Protein AF-A0A177EDH1-F1 (afdb_monomer_lite)

Structure (mmCIF, N/CA/C/O backbone):
data_AF-A0A177EDH1-F1
#
_entry.id   AF-A0A177EDH1-F1
#
loop_
_atom_site.group_PDB
_atom_site.id
_atom_site.type_symbol
_atom_site.label_atom_id
_atom_site.label_alt_id
_atom_site.label_comp_id
_atom_site.label_asym_id
_atom_site.label_entity_id
_atom_site.label_seq_id
_atom_site.pdbx_PDB_ins_code
_atom_site.Cartn_x
_atom_site.Cartn_y
_atom_site.Cartn_z
_atom_site.occupancy
_atom_site.B_iso_or_equiv
_atom_site.auth_seq_id
_atom_site.auth_comp_id
_atom_site.auth_asym_id
_atom_site.auth_atom_id
_atom_site.pdbx_PDB_model_num
ATOM 1 N N . MET A 1 1 ? -20.875 10.863 1.144 1.00 45.34 1 MET A N 1
ATOM 2 C CA . MET A 1 1 ? -19.641 10.258 1.683 1.00 45.34 1 MET A CA 1
ATOM 3 C C . MET A 1 1 ? -20.018 9.407 2.875 1.00 45.34 1 MET A C 1
ATOM 5 O O . MET A 1 1 ? -20.739 9.903 3.734 1.00 45.34 1 MET A O 1
ATOM 9 N N . LEU A 1 2 ? -19.609 8.138 2.891 1.00 52.56 2 LEU A N 1
ATOM 10 C CA . LEU A 1 2 ? -19.737 7.317 4.093 1.00 52.56 2 LEU A CA 1
ATOM 11 C C . LEU A 1 2 ? -18.769 7.862 5.156 1.00 52.56 2 LEU A C 1
ATOM 13 O O . LEU A 1 2 ? -17.670 8.289 4.793 1.00 52.56 2 LEU A O 1
ATOM 17 N N . PRO A 1 3 ? -19.175 7.921 6.433 1.00 64.88 3 PRO A N 1
ATOM 18 C CA . PRO A 1 3 ? -18.292 8.369 7.501 1.00 64.88 3 PRO A CA 1
ATOM 19 C C . PRO A 1 3 ? -17.094 7.423 7.615 1.00 64.88 3 PRO A C 1
ATOM 21 O O . PRO A 1 3 ? -17.248 6.209 7.485 1.00 64.88 3 PRO A O 1
ATOM 24 N N . ALA A 1 4 ? -15.904 7.981 7.856 1.00 68.69 4 ALA A N 1
ATOM 25 C CA . ALA A 1 4 ? -14.715 7.173 8.092 1.00 68.69 4 ALA A CA 1
ATOM 26 C C . ALA A 1 4 ? -14.950 6.261 9.314 1.00 68.69 4 ALA A C 1
ATOM 28 O O . ALA A 1 4 ? -15.410 6.764 10.347 1.00 68.69 4 ALA A O 1
ATOM 29 N N . PRO A 1 5 ? -14.643 4.952 9.222 1.00 75.81 5 PRO A N 1
ATOM 30 C CA . PRO A 1 5 ? -14.764 4.046 10.356 1.00 75.81 5 PRO A CA 1
ATOM 31 C C . PRO A 1 5 ? -13.947 4.544 11.549 1.00 75.81 5 PRO A C 1
ATOM 33 O O . PRO A 1 5 ? -12.875 5.136 11.382 1.00 75.81 5 PRO A O 1
ATOM 36 N N . ALA A 1 6 ? -14.448 4.295 12.759 1.00 78.12 6 ALA A N 1
ATOM 37 C CA . ALA A 1 6 ? -13.759 4.695 13.979 1.00 78.12 6 ALA A CA 1
ATOM 38 C C . ALA A 1 6 ? -12.388 4.006 14.087 1.00 78.12 6 ALA A C 1
ATOM 40 O O . ALA A 1 6 ? -12.240 2.836 13.726 1.00 78.12 6 ALA A O 1
ATOM 41 N N . LEU A 1 7 ? -11.392 4.719 14.616 1.00 78.44 7 LEU A N 1
ATOM 42 C CA . LEU A 1 7 ? -10.078 4.140 14.904 1.00 78.44 7 LEU A CA 1
ATOM 43 C C . LEU A 1 7 ? -10.214 2.944 15.856 1.00 78.44 7 LEU A C 1
ATOM 45 O O . LEU A 1 7 ? -11.084 2.936 16.729 1.00 78.44 7 LEU A O 1
ATOM 49 N N . HIS A 1 8 ? -9.351 1.946 15.680 1.00 78.81 8 HIS A N 1
ATOM 50 C CA . HIS A 1 8 ? -9.334 0.680 16.423 1.00 78.81 8 HIS A CA 1
ATOM 51 C C . HIS A 1 8 ? -10.638 -0.132 16.334 1.00 78.81 8 HIS A C 1
ATOM 53 O O . HIS A 1 8 ? -10.878 -1.030 17.143 1.00 78.81 8 HIS A O 1
ATOM 59 N N . SER A 1 9 ? -11.515 0.189 15.378 1.00 85.81 9 SER A N 1
ATOM 60 C CA . SER A 1 9 ? -12.680 -0.636 15.082 1.00 85.81 9 SER A CA 1
ATOM 61 C C . SER A 1 9 ? -12.310 -1.755 14.115 1.00 85.81 9 SER A C 1
ATOM 63 O O . SER A 1 9 ? -11.478 -1.585 13.224 1.00 85.81 9 SER A O 1
ATOM 65 N N . LYS A 1 10 ? -13.008 -2.886 14.236 1.00 89.56 10 LYS A N 1
ATOM 66 C CA . LYS A 1 10 ? -12.870 -4.008 13.298 1.00 89.56 10 LYS A CA 1
ATOM 67 C C . LYS A 1 10 ? -13.197 -3.612 11.860 1.00 89.56 10 LYS A C 1
ATOM 69 O O . LYS A 1 10 ? -12.586 -4.125 10.935 1.00 89.56 10 LYS A O 1
A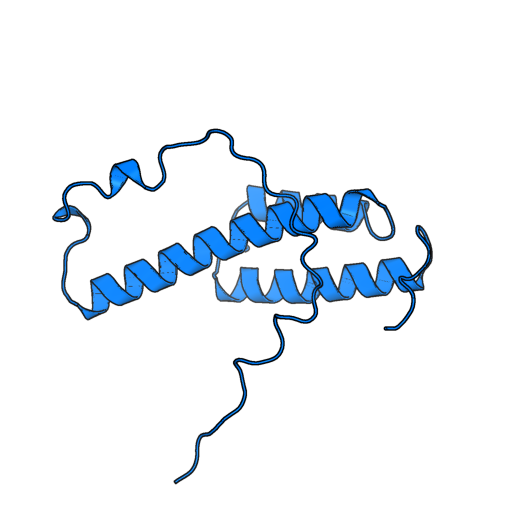TOM 74 N N . GLU A 1 11 ? -14.150 -2.701 11.675 1.00 87.62 11 GLU A N 1
ATOM 75 C CA . GLU A 1 11 ? -14.509 -2.175 10.354 1.00 87.62 11 GLU A CA 1
ATOM 76 C C . GLU A 1 11 ? -13.349 -1.384 9.741 1.00 87.62 11 GLU A C 1
ATOM 78 O O . GLU A 1 11 ? -13.079 -1.508 8.548 1.00 87.62 11 GLU A O 1
ATOM 83 N N . ARG A 1 12 ? -12.618 -0.615 10.561 1.00 88.19 12 ARG A N 1
ATOM 84 C CA . ARG A 1 12 ? -11.425 0.100 10.108 1.00 88.19 12 ARG A CA 1
ATOM 85 C C . ARG A 1 12 ? -10.300 -0.857 9.734 1.00 88.19 12 ARG A C 1
ATOM 87 O O . ARG A 1 12 ? -9.755 -0.725 8.648 1.00 88.19 12 ARG A O 1
ATOM 94 N N . GLU A 1 13 ? -10.002 -1.832 10.590 1.00 90.19 13 GLU A N 1
ATOM 95 C CA . GLU A 1 13 ? -8.977 -2.850 10.317 1.00 90.19 13 GLU A CA 1
ATOM 96 C C . GLU A 1 13 ? -9.269 -3.628 9.025 1.00 90.19 13 GLU A C 1
ATOM 98 O O . GLU A 1 13 ? -8.356 -3.902 8.253 1.00 90.19 13 GLU A O 1
ATOM 103 N N . GLN A 1 14 ? -10.541 -3.951 8.758 1.00 90.00 14 GLN A N 1
ATOM 104 C CA . GLN A 1 14 ? -10.960 -4.610 7.517 1.00 90.00 14 GLN A CA 1
ATOM 105 C C . GLN A 1 14 ? -10.763 -3.724 6.286 1.00 90.00 14 GLN A C 1
ATOM 107 O O . GLN A 1 14 ? -10.293 -4.211 5.261 1.00 90.00 14 GLN A O 1
ATOM 112 N N . SER A 1 15 ? -11.109 -2.438 6.386 1.00 88.62 15 SER A N 1
ATOM 113 C CA . SER A 1 15 ? -10.871 -1.473 5.308 1.00 88.62 15 SER A CA 1
ATOM 114 C C . SER A 1 15 ? -9.378 -1.329 5.019 1.00 88.62 15 SER A C 1
ATOM 116 O O . SER A 1 15 ? -8.964 -1.461 3.874 1.00 88.62 15 SER A O 1
ATOM 118 N N . ASP A 1 16 ? -8.575 -1.117 6.062 1.00 91.56 16 ASP A N 1
ATOM 119 C CA . ASP A 1 16 ? -7.128 -0.951 5.943 1.00 91.56 16 ASP A CA 1
ATOM 120 C C . ASP A 1 16 ? -6.473 -2.230 5.362 1.00 91.56 16 ASP A C 1
ATOM 122 O O . ASP A 1 16 ? -5.558 -2.149 4.544 1.00 91.56 16 ASP A O 1
ATOM 126 N N . MET A 1 17 ? -6.968 -3.426 5.716 1.00 92.81 17 MET A N 1
ATOM 127 C CA . MET A 1 17 ? -6.500 -4.690 5.129 1.00 92.81 17 MET A CA 1
ATOM 128 C C . MET A 1 17 ? -6.831 -4.795 3.634 1.00 92.81 17 MET A C 1
ATOM 130 O O . MET A 1 17 ? -5.974 -5.204 2.855 1.00 92.81 17 MET A O 1
ATOM 134 N N . ALA A 1 18 ? -8.040 -4.405 3.219 1.00 90.50 18 ALA A N 1
ATOM 135 C CA . ALA A 1 18 ? -8.418 -4.402 1.805 1.00 90.50 18 ALA A CA 1
ATOM 136 C C . ALA A 1 18 ? -7.522 -3.457 0.984 1.00 90.50 18 ALA A C 1
ATOM 138 O O . ALA A 1 18 ? -7.087 -3.810 -0.114 1.00 90.50 18 ALA A O 1
ATOM 139 N N . ASP A 1 19 ? -7.176 -2.295 1.543 1.00 90.19 19 ASP A N 1
ATOM 140 C CA . ASP A 1 19 ? -6.228 -1.365 0.923 1.00 90.19 19 ASP A CA 1
ATOM 141 C C . ASP A 1 19 ? -4.825 -1.994 0.789 1.00 90.19 19 ASP A C 1
ATOM 143 O O . ASP A 1 19 ? -4.176 -1.871 -0.256 1.00 90.19 19 ASP A O 1
ATOM 147 N N . LEU A 1 20 ? -4.356 -2.730 1.807 1.00 93.06 20 LEU A N 1
ATOM 148 C CA . LEU A 1 20 ? -3.084 -3.459 1.731 1.00 93.06 20 LEU A CA 1
ATOM 149 C C . LEU A 1 20 ? -3.086 -4.572 0.683 1.00 93.06 20 LEU A C 1
ATOM 151 O O . LEU A 1 20 ? -2.062 -4.774 0.032 1.00 93.06 20 LEU A O 1
ATOM 155 N N . GLU A 1 21 ? -4.194 -5.290 0.504 1.00 92.19 21 GLU A N 1
ATOM 156 C CA . GLU A 1 21 ? -4.305 -6.344 -0.512 1.00 92.19 21 GLU A CA 1
ATOM 157 C C . GLU A 1 21 ? -4.142 -5.777 -1.928 1.00 92.19 21 GLU A C 1
ATOM 159 O O . GLU A 1 21 ? -3.405 -6.346 -2.741 1.00 92.19 21 GLU A O 1
ATOM 164 N N . ILE A 1 22 ? -4.749 -4.617 -2.202 1.00 91.38 22 ILE A N 1
ATOM 165 C CA . ILE A 1 22 ? -4.585 -3.901 -3.475 1.00 91.38 22 ILE A CA 1
ATOM 166 C C . ILE A 1 22 ? -3.113 -3.538 -3.684 1.00 91.38 22 ILE A C 1
ATOM 168 O O . ILE A 1 22 ? -2.534 -3.850 -4.729 1.00 91.38 22 ILE A O 1
ATOM 172 N N . LEU A 1 23 ? -2.480 -2.925 -2.679 1.00 90.69 23 LEU A N 1
ATOM 173 C CA . LEU A 1 23 ? -1.068 -2.550 -2.759 1.00 90.69 23 LEU A CA 1
ATOM 174 C C . LEU A 1 23 ? -0.157 -3.770 -2.958 1.00 90.69 23 LEU A C 1
ATOM 176 O O . LEU A 1 23 ? 0.823 -3.713 -3.705 1.00 90.69 23 LEU A O 1
ATOM 180 N N . GLY A 1 24 ? -0.493 -4.875 -2.292 1.00 92.06 24 GLY A N 1
ATOM 181 C CA . GLY A 1 24 ? 0.177 -6.159 -2.421 1.00 92.06 24 GLY A CA 1
ATOM 182 C C . GLY A 1 24 ? 0.132 -6.662 -3.858 1.00 92.06 24 GLY A C 1
ATOM 183 O O . GLY A 1 24 ? 1.190 -6.950 -4.418 1.00 92.06 24 GLY A O 1
ATOM 184 N N . SER A 1 25 ? -1.048 -6.684 -4.485 1.00 91.62 25 SER A N 1
ATOM 185 C CA . SER A 1 25 ? -1.207 -7.082 -5.893 1.00 91.62 25 SER A CA 1
ATOM 186 C C . SER A 1 25 ? -0.309 -6.262 -6.820 1.00 91.62 25 SER A C 1
ATOM 188 O O . SER A 1 25 ? 0.475 -6.835 -7.572 1.00 91.62 25 SER A O 1
ATOM 190 N N . ILE A 1 26 ? -0.328 -4.930 -6.687 1.00 90.06 26 ILE A N 1
ATOM 191 C CA . ILE A 1 26 ? 0.510 -4.031 -7.498 1.00 90.06 26 ILE A CA 1
ATOM 192 C C . ILE A 1 26 ? 1.999 -4.359 -7.306 1.00 90.06 26 ILE A C 1
ATOM 194 O O . ILE A 1 26 ? 2.775 -4.390 -8.260 1.00 90.06 26 ILE A O 1
ATOM 198 N N . SER A 1 27 ? 2.421 -4.641 -6.070 1.00 90.88 27 SER A N 1
ATOM 199 C CA . SER A 1 27 ? 3.815 -4.991 -5.777 1.00 90.88 27 SER A CA 1
ATOM 200 C C . SER A 1 27 ? 4.260 -6.317 -6.415 1.00 90.88 27 SER A C 1
ATOM 202 O O . SER A 1 27 ? 5.430 -6.452 -6.785 1.00 90.88 27 SER A O 1
ATOM 204 N N . PHE A 1 28 ? 3.344 -7.282 -6.560 1.00 90.75 28 PHE A N 1
ATOM 205 C CA . PHE A 1 28 ? 3.592 -8.544 -7.261 1.00 90.75 28 PHE A CA 1
ATOM 206 C C . PHE A 1 28 ? 3.667 -8.339 -8.771 1.00 90.75 28 PHE A C 1
ATOM 208 O O . PHE A 1 28 ? 4.611 -8.835 -9.383 1.00 90.75 28 PHE A O 1
ATOM 215 N N . ASP A 1 29 ? 2.742 -7.571 -9.348 1.00 88.81 29 ASP A N 1
ATOM 216 C CA . ASP A 1 29 ? 2.730 -7.264 -10.785 1.00 88.81 29 ASP A CA 1
ATOM 217 C C . ASP A 1 29 ? 4.002 -6.511 -11.206 1.00 88.81 29 ASP A C 1
ATOM 219 O O . ASP A 1 29 ? 4.576 -6.749 -12.267 1.00 88.81 29 ASP A O 1
ATOM 223 N N . LEU A 1 30 ? 4.510 -5.642 -10.328 1.00 87.38 30 LEU A N 1
ATOM 224 C CA . LEU A 1 30 ? 5.780 -4.944 -10.513 1.00 87.38 30 LEU A CA 1
ATOM 225 C C . LEU A 1 30 ? 7.008 -5.785 -10.126 1.00 87.38 30 LEU A C 1
ATOM 227 O O . LEU A 1 30 ? 8.127 -5.281 -10.218 1.00 87.38 30 LEU A O 1
ATOM 231 N N . GLU A 1 31 ? 6.848 -7.037 -9.699 1.00 91.06 31 GLU A N 1
ATOM 232 C CA . GLU A 1 31 ? 7.923 -7.942 -9.259 1.00 91.06 31 GLU A CA 1
ATOM 233 C C . GLU A 1 31 ? 8.861 -7.361 -8.176 1.00 91.06 31 GLU A C 1
ATOM 235 O O . GLU A 1 31 ? 9.997 -7.808 -7.998 1.00 91.06 31 GLU A O 1
ATOM 240 N N . ILE A 1 32 ? 8.394 -6.364 -7.421 1.00 89.38 32 ILE A N 1
ATOM 241 C CA . ILE A 1 32 ? 9.145 -5.734 -6.322 1.00 89.38 32 ILE A CA 1
ATOM 242 C C . ILE A 1 32 ? 8.849 -6.365 -4.967 1.00 89.38 32 ILE A C 1
ATOM 244 O O . ILE A 1 32 ? 9.466 -6.020 -3.964 1.00 89.38 32 ILE A O 1
ATOM 248 N N . ASN A 1 33 ? 7.949 -7.342 -4.929 1.00 86.81 33 ASN A N 1
ATOM 249 C CA . ASN A 1 33 ? 7.621 -8.136 -3.751 1.00 86.81 33 ASN A CA 1
ATOM 250 C C . ASN A 1 33 ? 8.825 -8.902 -3.160 1.00 86.81 33 ASN A C 1
ATOM 252 O O . ASN A 1 33 ? 8.734 -9.428 -2.052 1.00 86.81 33 ASN A O 1
ATOM 256 N N . LYS A 1 34 ? 9.950 -9.003 -3.882 1.00 88.69 34 LYS A N 1
ATOM 257 C CA . LYS A 1 34 ? 11.207 -9.591 -3.386 1.00 88.69 34 LYS A CA 1
ATOM 258 C C . LYS A 1 34 ? 12.089 -8.593 -2.631 1.00 88.69 34 LYS A C 1
ATOM 260 O O . LYS A 1 34 ? 12.977 -9.043 -1.913 1.00 88.69 34 LYS A O 1
ATOM 265 N N . ASP A 1 35 ? 11.846 -7.293 -2.773 1.00 91.75 35 ASP A N 1
ATOM 266 C CA . ASP A 1 35 ? 12.597 -6.241 -2.092 1.00 91.75 35 ASP A CA 1
ATOM 267 C C . ASP A 1 35 ? 12.301 -6.261 -0.582 1.00 91.75 35 ASP A C 1
ATOM 269 O O . ASP A 1 35 ? 11.153 -6.153 -0.144 1.00 91.75 35 ASP A O 1
ATOM 273 N N . GLU A 1 36 ? 13.348 -6.412 0.230 1.00 92.81 36 GLU A N 1
ATOM 274 C CA . GLU A 1 36 ? 13.227 -6.503 1.688 1.00 92.81 36 GLU A CA 1
ATOM 275 C C . GLU A 1 36 ? 12.703 -5.206 2.323 1.00 92.81 36 GLU A C 1
ATOM 277 O O . GLU A 1 36 ? 11.962 -5.258 3.302 1.00 92.81 36 GLU A O 1
ATOM 282 N N . ALA A 1 37 ? 13.021 -4.033 1.769 1.00 91.25 37 ALA A N 1
ATOM 283 C CA . ALA A 1 37 ? 12.502 -2.765 2.273 1.00 91.25 37 ALA A CA 1
ATOM 284 C C . ALA A 1 37 ? 10.993 -2.633 2.012 1.00 91.25 37 ALA A C 1
ATOM 286 O O . ALA A 1 37 ? 10.262 -2.124 2.868 1.00 91.25 37 ALA A O 1
ATOM 287 N N . ILE A 1 38 ? 10.515 -3.127 0.866 1.00 92.00 38 ILE A N 1
ATOM 288 C CA . ILE A 1 38 ? 9.081 -3.192 0.552 1.00 92.00 38 ILE A CA 1
ATOM 289 C C . ILE A 1 38 ? 8.377 -4.179 1.488 1.00 92.00 38 ILE A C 1
ATOM 291 O O . ILE A 1 38 ? 7.401 -3.802 2.135 1.00 92.00 38 ILE A O 1
ATOM 295 N N . LYS A 1 39 ? 8.908 -5.398 1.655 1.00 92.75 39 LYS A N 1
ATOM 296 C CA . LYS A 1 39 ? 8.348 -6.395 2.587 1.00 92.75 39 LYS A CA 1
ATOM 297 C C . LYS A 1 39 ? 8.260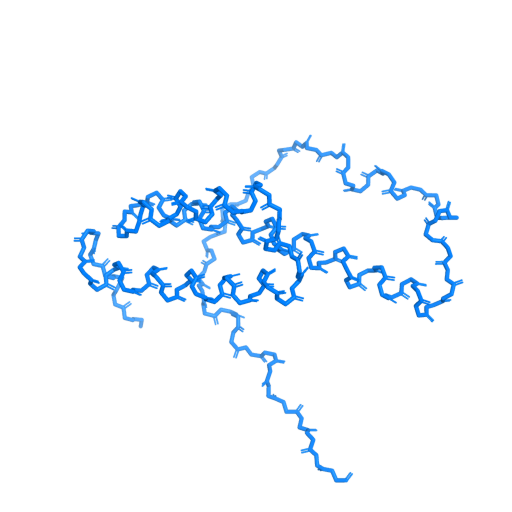 -5.878 4.020 1.00 92.75 39 LYS A C 1
ATOM 299 O O . LYS A 1 39 ? 7.211 -5.995 4.645 1.00 92.75 39 LYS A O 1
ATOM 304 N N . ASN A 1 40 ? 9.334 -5.274 4.528 1.00 94.06 40 ASN A N 1
ATOM 305 C CA . ASN A 1 40 ? 9.358 -4.723 5.883 1.00 94.06 40 ASN A CA 1
ATOM 306 C C . ASN A 1 40 ? 8.323 -3.605 6.062 1.00 94.06 40 ASN A C 1
ATOM 308 O O . ASN A 1 40 ? 7.717 -3.496 7.126 1.00 94.06 40 ASN A O 1
ATOM 312 N N . SER A 1 41 ? 8.076 -2.814 5.013 1.00 94.31 41 SER A N 1
ATOM 313 C CA . SER A 1 41 ? 7.036 -1.781 5.034 1.00 94.31 41 SER A CA 1
ATOM 314 C C . SER A 1 41 ? 5.633 -2.400 5.117 1.00 94.31 41 SER A C 1
ATOM 316 O O . SER A 1 41 ? 4.818 -1.943 5.913 1.00 94.31 41 SER A O 1
ATOM 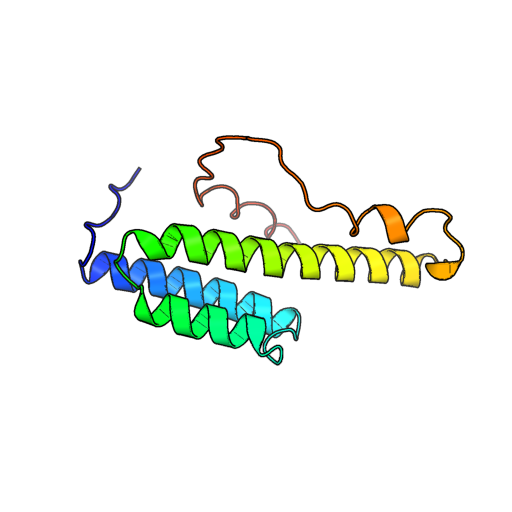318 N N . PHE A 1 42 ? 5.362 -3.479 4.371 1.00 94.56 42 PHE A N 1
ATOM 319 C CA . PHE A 1 42 ? 4.102 -4.225 4.487 1.00 94.56 42 PHE A CA 1
ATOM 320 C C . PHE A 1 42 ? 3.906 -4.835 5.879 1.00 94.56 42 PHE A C 1
ATOM 322 O O . PHE A 1 42 ? 2.828 -4.704 6.450 1.00 94.56 42 PHE A O 1
ATOM 329 N N . ILE A 1 43 ? 4.941 -5.463 6.448 1.00 94.06 43 ILE A N 1
ATOM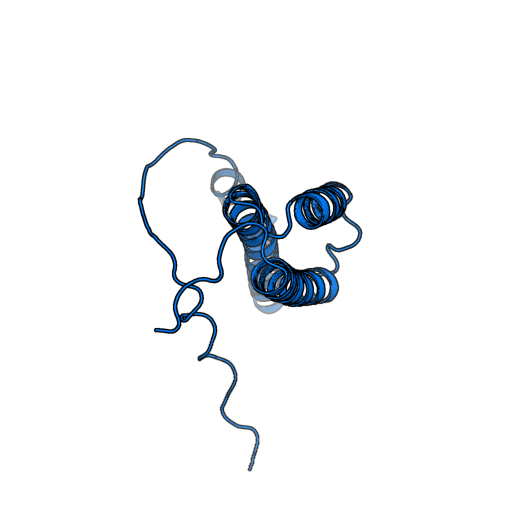 330 C CA . ILE A 1 43 ? 4.877 -6.035 7.803 1.00 94.06 43 ILE A CA 1
ATOM 331 C C . ILE A 1 43 ? 4.529 -4.943 8.820 1.00 94.06 43 ILE A C 1
ATOM 333 O O . ILE A 1 43 ? 3.610 -5.120 9.617 1.00 94.06 43 ILE A O 1
ATOM 337 N N . SER A 1 44 ? 5.206 -3.792 8.752 1.00 94.31 44 SER A N 1
ATOM 338 C CA . SER A 1 44 ? 4.944 -2.686 9.675 1.00 94.31 44 SER A CA 1
ATOM 339 C C . SER A 1 44 ? 3.526 -2.122 9.542 1.00 94.31 44 SER A C 1
ATOM 341 O O . SER A 1 44 ? 2.913 -1.764 10.545 1.00 94.31 44 SER A O 1
ATOM 343 N N . LEU A 1 45 ? 2.974 -2.093 8.326 1.00 94.31 45 LEU A N 1
ATOM 344 C CA . LEU A 1 45 ? 1.597 -1.661 8.087 1.00 94.31 45 LEU A CA 1
ATOM 345 C C . LEU A 1 45 ? 0.560 -2.621 8.666 1.00 94.31 45 LEU A C 1
ATOM 347 O O . LEU A 1 45 ? -0.423 -2.167 9.248 1.00 94.31 45 LEU A O 1
ATOM 351 N N . VAL A 1 46 ? 0.791 -3.933 8.559 1.00 93.81 46 VAL A N 1
ATOM 352 C CA . VAL A 1 46 ? -0.089 -4.947 9.160 1.00 93.81 46 VAL A CA 1
ATOM 353 C C . VAL A 1 46 ? -0.151 -4.786 10.683 1.00 93.81 46 VAL A C 1
ATOM 355 O O . VAL A 1 46 ? -1.222 -4.909 11.271 1.00 93.81 46 VAL A O 1
ATOM 358 N N . GLU A 1 47 ? 0.963 -4.442 11.332 1.00 93.12 47 GLU A N 1
ATOM 359 C CA . GLU A 1 47 ? 0.997 -4.171 12.778 1.00 93.12 47 GLU A CA 1
ATOM 360 C C . GLU A 1 47 ? 0.228 -2.901 13.182 1.00 93.12 47 GLU A C 1
ATOM 362 O O . GLU A 1 47 ? -0.131 -2.739 14.349 1.00 93.12 47 GLU A O 1
ATOM 367 N N . LYS A 1 48 ? -0.034 -2.000 12.228 1.00 92.19 48 LYS A N 1
ATOM 368 C CA . LYS A 1 48 ? -0.639 -0.679 12.454 1.00 92.19 48 LYS A CA 1
ATOM 369 C C . LYS A 1 48 ? -2.078 -0.572 11.961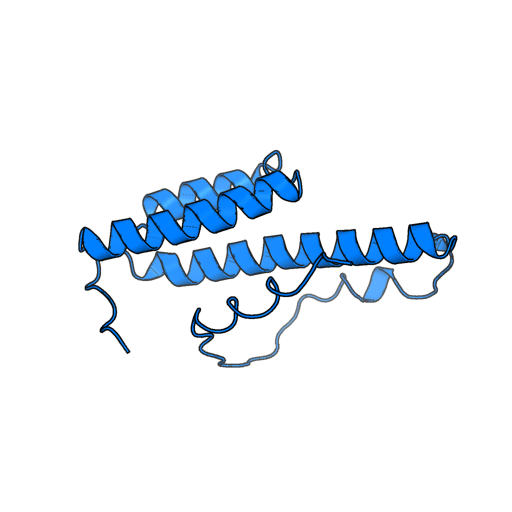 1.00 92.19 48 LYS A C 1
ATOM 371 O O . LYS A 1 48 ? -2.641 0.519 12.027 1.00 92.19 48 LYS A O 1
ATOM 376 N N . LEU A 1 49 ? -2.694 -1.664 11.511 1.00 91.44 49 LEU A N 1
ATOM 377 C CA . LEU A 1 49 ? -4.092 -1.681 11.068 1.00 91.44 49 LEU A CA 1
ATOM 378 C C . LEU A 1 49 ? -5.034 -1.062 12.104 1.00 91.44 49 LEU A C 1
ATOM 380 O O . LEU A 1 49 ? -4.881 -1.249 13.312 1.00 91.44 49 LEU A O 1
ATOM 384 N N . GLY A 1 50 ? -6.016 -0.294 11.636 1.00 85.62 50 GLY A N 1
ATOM 385 C CA . GLY A 1 50 ? -6.985 0.368 12.500 1.00 85.62 50 GLY A CA 1
ATOM 386 C C . GLY A 1 50 ? -6.438 1.583 13.248 1.00 85.62 50 GLY A C 1
ATOM 387 O O . GLY A 1 50 ? -7.209 2.279 13.913 1.00 85.62 50 GLY A O 1
ATOM 388 N N . THR A 1 51 ? -5.135 1.863 13.173 1.00 90.19 51 THR A N 1
ATOM 389 C CA . THR A 1 51 ? -4.510 2.991 13.868 1.00 90.19 51 THR A CA 1
ATOM 390 C C . THR A 1 51 ? -4.429 4.228 12.977 1.00 90.19 51 THR A C 1
ATOM 392 O O . THR A 1 51 ? -4.554 4.173 11.757 1.00 90.19 51 THR A O 1
ATOM 395 N N . LYS A 1 52 ? -4.187 5.382 13.602 1.00 88.38 52 LYS A N 1
ATOM 396 C CA . LYS A 1 52 ? -3.955 6.645 12.889 1.00 88.38 52 LYS A CA 1
ATOM 397 C C . LYS A 1 52 ? -2.671 6.632 12.043 1.00 88.38 52 LYS A C 1
ATOM 399 O O . LYS A 1 52 ? -2.622 7.320 11.030 1.00 88.38 52 LYS A O 1
ATOM 404 N N . ASP A 1 53 ? -1.671 5.849 12.450 1.00 88.50 53 ASP A N 1
ATOM 405 C CA . ASP A 1 53 ? -0.340 5.842 11.832 1.00 88.50 53 ASP A CA 1
ATOM 406 C C . ASP A 1 53 ? -0.335 5.011 10.533 1.00 88.50 53 ASP A C 1
ATOM 408 O O . ASP A 1 53 ? 0.508 5.213 9.660 1.00 88.50 53 ASP A O 1
ATOM 412 N N . PHE A 1 54 ? -1.335 4.134 10.356 1.00 91.00 54 PHE A N 1
ATOM 413 C CA . PHE A 1 54 ? -1.516 3.332 9.145 1.00 91.00 54 PHE A CA 1
ATOM 414 C C . PHE A 1 54 ? -1.538 4.186 7.876 1.00 91.00 54 PHE A C 1
ATOM 416 O O . PHE A 1 54 ? -0.830 3.892 6.920 1.00 91.00 54 PHE A O 1
ATOM 423 N N . LEU A 1 55 ? -2.338 5.257 7.867 1.00 87.38 55 LEU A N 1
ATOM 424 C CA . LEU A 1 55 ? -2.584 6.047 6.659 1.00 87.38 55 LEU A CA 1
ATOM 425 C C . LEU A 1 55 ? -1.309 6.743 6.157 1.00 87.38 55 LEU A C 1
ATOM 427 O O . LEU A 1 55 ? -1.072 6.827 4.951 1.00 87.38 55 LEU A O 1
ATOM 431 N N . GLU A 1 56 ? -0.486 7.233 7.084 1.00 89.25 56 GLU A N 1
ATOM 432 C CA . GLU A 1 56 ? 0.770 7.913 6.769 1.00 89.25 56 GLU A CA 1
ATOM 433 C C . GLU A 1 56 ? 1.777 6.938 6.148 1.00 89.25 56 GLU A C 1
ATOM 435 O O . GLU A 1 56 ? 2.337 7.198 5.079 1.00 89.25 56 GLU A O 1
ATOM 440 N N . GLU A 1 57 ? 1.955 5.773 6.770 1.00 92.12 57 GLU A N 1
ATOM 441 C CA . GLU A 1 57 ? 2.885 4.755 6.280 1.00 92.12 57 GLU A CA 1
ATOM 442 C C . GLU A 1 57 ? 2.403 4.092 4.993 1.00 92.12 57 GLU A C 1
ATOM 444 O O . GLU A 1 57 ? 3.210 3.789 4.109 1.00 92.12 57 GLU A O 1
ATOM 449 N N . TYR A 1 58 ? 1.088 3.942 4.843 1.00 92.12 58 TYR A N 1
ATOM 450 C CA . TYR A 1 58 ? 0.462 3.445 3.628 1.00 92.12 58 TYR A CA 1
ATOM 451 C C . TYR A 1 58 ? 0.764 4.396 2.470 1.00 92.12 58 TYR A C 1
ATOM 453 O O . TYR A 1 58 ? 1.258 3.973 1.424 1.00 92.12 58 TYR A O 1
ATOM 461 N N . GLY A 1 59 ? 0.565 5.702 2.680 1.00 88.25 59 GLY A N 1
ATOM 462 C CA . GLY A 1 59 ? 0.892 6.725 1.691 1.00 88.25 59 GLY A CA 1
ATOM 463 C C . GLY A 1 59 ? 2.379 6.735 1.324 1.00 88.25 59 GLY A C 1
ATOM 464 O O . GLY A 1 59 ? 2.730 6.875 0.149 1.00 88.25 59 GLY A O 1
ATOM 465 N N . ALA A 1 60 ? 3.266 6.540 2.302 1.00 91.56 60 ALA A N 1
ATOM 466 C CA . ALA A 1 60 ? 4.703 6.445 2.059 1.00 91.56 60 ALA A CA 1
ATOM 467 C C . ALA A 1 60 ? 5.074 5.215 1.212 1.00 91.56 60 ALA A C 1
ATOM 469 O O . ALA A 1 60 ? 5.868 5.334 0.274 1.00 91.56 60 ALA A O 1
ATOM 470 N N . LEU A 1 61 ? 4.498 4.044 1.504 1.00 93.00 61 LEU A N 1
ATOM 471 C CA . LEU A 1 61 ? 4.724 2.831 0.718 1.00 93.00 61 LEU A CA 1
ATOM 472 C C . LEU A 1 61 ? 4.155 2.969 -0.699 1.00 93.00 61 LEU A C 1
ATOM 474 O O . LEU A 1 61 ? 4.857 2.680 -1.667 1.00 93.00 61 LEU A O 1
ATOM 478 N N . TYR A 1 62 ? 2.937 3.489 -0.837 1.00 91.25 62 TYR A N 1
ATOM 479 C CA . TYR A 1 62 ? 2.306 3.714 -2.135 1.00 91.25 62 TYR A CA 1
ATOM 480 C C . TYR A 1 62 ? 3.151 4.620 -3.041 1.00 91.25 62 TYR A C 1
ATOM 482 O O . TYR A 1 62 ? 3.410 4.275 -4.195 1.00 91.25 62 TYR A O 1
ATOM 490 N N . LYS A 1 63 ? 3.685 5.730 -2.511 1.00 89.88 63 LYS A N 1
ATOM 491 C CA . LYS A 1 63 ? 4.595 6.618 -3.259 1.00 89.88 63 LYS A CA 1
ATOM 492 C C . LYS A 1 63 ? 5.858 5.896 -3.734 1.00 89.88 63 LYS A C 1
ATOM 494 O O . LYS A 1 63 ? 6.297 6.121 -4.862 1.00 89.88 63 LYS A O 1
ATOM 499 N N . LYS A 1 64 ? 6.437 5.017 -2.906 1.00 89.75 64 LYS A N 1
ATOM 500 C CA . LYS A 1 64 ? 7.606 4.208 -3.298 1.00 89.75 64 LY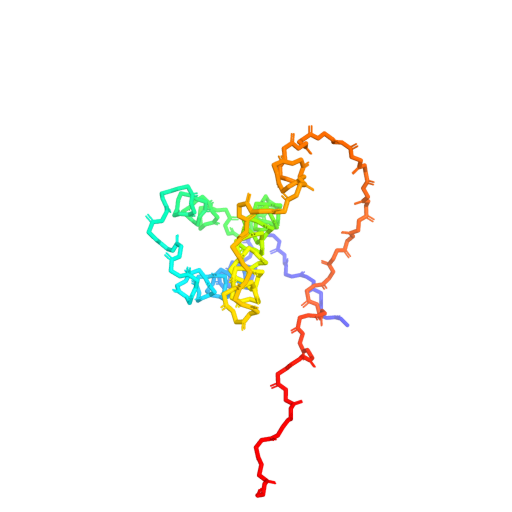S A CA 1
ATOM 501 C C . LYS A 1 64 ? 7.267 3.261 -4.448 1.00 89.75 64 LYS A C 1
ATOM 503 O O . LYS A 1 64 ? 8.029 3.199 -5.409 1.00 89.75 64 LYS A O 1
ATOM 508 N N . ILE A 1 65 ? 6.131 2.570 -4.368 1.00 89.62 65 ILE A N 1
ATOM 509 C CA . ILE A 1 65 ? 5.670 1.640 -5.408 1.00 89.62 65 ILE A CA 1
ATOM 510 C C . ILE A 1 65 ? 5.411 2.388 -6.724 1.00 89.62 65 ILE A C 1
ATOM 512 O O . ILE A 1 65 ? 5.949 1.999 -7.760 1.00 89.62 65 ILE A O 1
ATOM 516 N N . LEU A 1 66 ? 4.704 3.522 -6.682 1.00 87.00 66 LEU A N 1
ATOM 517 C CA . LEU A 1 66 ? 4.474 4.370 -7.858 1.00 87.00 66 LEU A CA 1
ATOM 518 C C . LEU A 1 66 ? 5.776 4.875 -8.494 1.00 87.00 66 LEU A C 1
ATOM 520 O O . LEU A 1 66 ? 5.888 4.939 -9.717 1.00 87.00 66 LEU A O 1
ATOM 524 N N . ALA A 1 67 ? 6.781 5.230 -7.690 1.00 86.75 67 ALA A N 1
ATOM 525 C CA . ALA A 1 67 ? 8.079 5.660 -8.208 1.00 86.75 67 ALA A CA 1
ATOM 526 C C . ALA A 1 67 ? 8.840 4.530 -8.923 1.00 86.75 67 ALA A C 1
ATOM 528 O O . ALA A 1 67 ? 9.687 4.805 -9.776 1.00 86.75 67 ALA A O 1
ATOM 529 N N . VAL A 1 68 ? 8.578 3.266 -8.579 1.00 86.56 68 VAL A N 1
ATOM 530 C CA . VAL A 1 68 ? 9.094 2.120 -9.338 1.00 86.56 68 VAL A CA 1
ATOM 531 C C . VAL A 1 68 ? 8.289 1.916 -10.616 1.00 86.56 68 VAL A C 1
ATOM 533 O O . VAL A 1 68 ? 8.889 1.747 -11.674 1.00 86.56 68 VAL A O 1
ATOM 536 N N . GLN A 1 69 ? 6.959 1.987 -10.543 1.00 82.50 69 GLN A N 1
ATOM 537 C CA . GLN A 1 69 ? 6.092 1.851 -11.715 1.00 82.50 69 GLN A CA 1
ATOM 538 C C . GLN A 1 69 ? 6.459 2.861 -12.808 1.00 82.50 69 GLN A C 1
ATOM 540 O O . GLN A 1 69 ? 6.732 2.468 -13.938 1.00 82.50 69 GLN A O 1
ATOM 545 N N . LYS A 1 70 ? 6.580 4.145 -12.448 1.00 80.19 70 LYS A N 1
ATOM 546 C CA . LYS A 1 70 ? 6.976 5.203 -13.389 1.00 80.19 70 LYS A CA 1
ATOM 547 C C . LYS A 1 70 ? 8.338 4.941 -14.032 1.00 80.19 70 LYS A C 1
ATOM 549 O O . LYS A 1 70 ? 8.525 5.259 -15.202 1.00 80.19 70 LYS A O 1
ATOM 554 N N . ARG A 1 71 ? 9.293 4.370 -13.285 1.00 78.38 71 ARG A N 1
ATOM 555 C CA . ARG A 1 71 ? 10.602 3.981 -13.835 1.00 78.38 71 ARG A CA 1
ATOM 556 C C . ARG A 1 71 ? 10.460 2.867 -14.867 1.00 78.38 71 ARG A C 1
ATOM 558 O O . ARG A 1 71 ? 10.981 3.020 -15.961 1.00 78.38 71 ARG A O 1
ATOM 565 N N . LYS A 1 72 ? 9.684 1.821 -14.572 1.00 75.75 72 LYS A N 1
ATOM 566 C CA . LYS A 1 72 ? 9.439 0.725 -15.522 1.00 75.75 72 LYS A CA 1
ATOM 567 C C . LYS A 1 72 ? 8.744 1.190 -16.802 1.00 75.75 72 LYS A C 1
ATOM 569 O O . LYS A 1 72 ? 9.198 0.846 -17.884 1.00 75.75 72 LYS A O 1
ATOM 574 N N . GLU A 1 73 ? 7.701 2.010 -16.688 1.00 72.44 73 GLU A N 1
ATOM 575 C CA . GLU A 1 73 ? 7.009 2.586 -17.853 1.00 72.44 73 GLU A CA 1
ATOM 576 C C . GLU A 1 73 ? 7.967 3.429 -18.708 1.00 72.44 73 GLU A C 1
ATOM 578 O O . GLU A 1 73 ? 7.961 3.358 -19.935 1.00 72.44 73 GLU A O 1
ATOM 583 N N . THR A 1 74 ? 8.841 4.196 -18.056 1.00 65.44 74 THR A N 1
ATOM 584 C CA . THR A 1 74 ? 9.862 5.005 -18.730 1.00 65.44 74 THR A CA 1
ATOM 585 C C . THR A 1 74 ? 10.898 4.128 -19.451 1.00 65.44 74 THR A C 1
ATOM 587 O O . THR A 1 74 ? 11.215 4.390 -20.611 1.00 65.44 74 THR A O 1
ATOM 590 N N . ASP A 1 75 ? 11.386 3.063 -18.811 1.00 62.00 75 ASP A N 1
ATOM 591 C CA . ASP A 1 75 ? 12.349 2.118 -19.394 1.00 62.00 75 ASP A CA 1
ATOM 592 C C . ASP A 1 75 ? 11.753 1.344 -20.584 1.00 62.00 75 ASP A C 1
ATOM 594 O O . ASP A 1 75 ? 12.443 1.097 -21.578 1.00 62.00 75 ASP A O 1
ATOM 598 N N . GLU A 1 76 ? 10.463 0.999 -20.525 1.00 61.09 76 GLU A N 1
ATOM 599 C CA . GLU A 1 76 ? 9.731 0.395 -21.642 1.00 61.09 76 GLU A CA 1
ATOM 600 C C . GLU A 1 76 ? 9.602 1.360 -22.822 1.00 61.09 76 GLU A C 1
ATOM 602 O O . GLU A 1 76 ? 9.860 0.963 -23.959 1.00 61.09 76 GLU A O 1
ATOM 607 N N . ILE A 1 77 ? 9.284 2.636 -22.572 1.00 59.47 77 ILE A N 1
ATOM 608 C CA . ILE A 1 77 ? 9.230 3.668 -23.618 1.00 59.47 77 ILE A CA 1
ATOM 609 C C . ILE A 1 77 ? 10.598 3.823 -24.296 1.00 59.47 77 ILE A C 1
ATOM 611 O O . ILE A 1 77 ? 10.665 3.861 -25.526 1.00 59.47 77 ILE A O 1
ATOM 615 N N . PHE A 1 78 ? 11.692 3.870 -23.529 1.00 56.16 78 PHE A N 1
ATOM 616 C CA . PHE A 1 78 ? 13.044 3.977 -24.090 1.00 56.16 78 PHE A CA 1
ATOM 617 C C . PHE A 1 78 ? 13.460 2.727 -24.871 1.00 56.16 78 PHE A C 1
ATOM 619 O O . PHE A 1 78 ? 14.002 2.843 -25.974 1.00 56.16 78 PHE A O 1
ATOM 626 N N . SER A 1 79 ? 13.128 1.541 -24.356 1.00 59.25 79 SER A N 1
ATOM 627 C CA . SER A 1 79 ? 13.377 0.264 -25.034 1.00 59.25 79 SER A CA 1
ATOM 628 C C . SER A 1 79 ? 12.606 0.157 -26.352 1.00 59.25 79 SER A C 1
ATOM 630 O O . SER A 1 79 ? 13.153 -0.307 -27.352 1.00 59.25 79 SER A O 1
ATOM 632 N N . LEU A 1 80 ? 11.354 0.630 -26.388 1.00 55.94 80 LEU A N 1
ATOM 633 C CA . LEU A 1 80 ? 10.519 0.637 -27.592 1.00 55.94 80 LEU A CA 1
ATOM 634 C C . LEU A 1 80 ? 10.979 1.687 -28.616 1.00 55.94 80 LEU A C 1
ATOM 636 O O . LEU A 1 80 ? 10.864 1.471 -29.821 1.00 55.94 80 LEU A O 1
ATOM 640 N N . ALA A 1 81 ? 11.517 2.812 -28.142 1.00 57.25 81 ALA A N 1
ATOM 641 C CA . ALA A 1 81 ? 12.085 3.864 -28.979 1.00 57.25 81 ALA A CA 1
ATOM 642 C C . ALA A 1 81 ? 13.490 3.525 -29.516 1.00 57.25 81 ALA A C 1
ATOM 644 O O . ALA A 1 81 ? 13.994 4.246 -30.377 1.00 57.25 81 ALA A O 1
ATOM 645 N N . GLY A 1 82 ? 14.123 2.446 -29.034 1.00 51.50 82 GLY A N 1
ATOM 646 C CA . GLY A 1 82 ? 15.484 2.057 -29.418 1.00 51.50 82 GLY A CA 1
ATOM 647 C C . GLY A 1 82 ? 16.554 3.056 -28.967 1.00 51.50 82 GLY A C 1
ATOM 648 O O . GLY A 1 82 ? 17.611 3.133 -29.590 1.00 51.50 82 GLY A O 1
ATOM 649 N N . ILE A 1 83 ? 16.266 3.843 -27.927 1.00 56.78 83 ILE A N 1
ATOM 650 C CA . ILE A 1 83 ? 17.165 4.866 -27.386 1.00 56.78 83 ILE A CA 1
ATOM 651 C C . ILE A 1 83 ? 17.869 4.267 -26.169 1.00 56.78 83 ILE A C 1
ATOM 653 O O . ILE A 1 83 ? 17.214 3.878 -25.203 1.00 56.78 83 ILE A O 1
ATOM 657 N N . ASP A 1 84 ? 19.199 4.205 -26.203 1.00 49.94 84 ASP A N 1
ATOM 658 C CA . ASP A 1 84 ? 19.990 3.820 -25.037 1.00 49.94 84 ASP A CA 1
ATOM 659 C C . ASP A 1 84 ? 19.924 4.956 -23.999 1.00 49.94 84 ASP A C 1
ATOM 661 O O . ASP A 1 84 ? 20.394 6.070 -24.239 1.00 49.94 84 ASP A O 1
ATOM 665 N N . ALA A 1 85 ? 19.300 4.699 -22.843 1.00 48.38 85 ALA A N 1
ATOM 666 C CA . ALA A 1 85 ? 19.096 5.689 -21.780 1.00 48.38 85 ALA A CA 1
ATOM 667 C C . ALA A 1 85 ? 20.415 6.292 -21.252 1.00 48.38 85 ALA A C 1
ATOM 669 O O . ALA A 1 85 ? 20.408 7.362 -20.638 1.00 48.38 85 ALA A O 1
ATOM 670 N N . SER A 1 86 ? 21.552 5.639 -21.518 1.00 49.12 86 SER A N 1
ATOM 671 C CA . SER A 1 86 ? 22.887 6.141 -21.188 1.00 49.12 86 SER A CA 1
ATOM 672 C C . SER A 1 86 ? 23.395 7.263 -22.112 1.00 49.12 86 SER A C 1
ATOM 674 O O . SER A 1 86 ? 24.359 7.943 -21.758 1.00 49.12 86 SER A O 1
ATOM 676 N N . GLU A 1 87 ? 22.724 7.532 -23.239 1.00 48.00 87 GLU A N 1
ATOM 677 C CA . GLU A 1 87 ? 23.070 8.616 -24.173 1.00 48.00 87 GLU A CA 1
ATOM 678 C C . GLU A 1 87 ? 22.333 9.941 -23.894 1.00 48.00 87 GLU A C 1
ATOM 680 O O . GLU A 1 87 ? 22.612 10.954 -24.543 1.00 48.00 87 GLU A O 1
ATOM 685 N N . LEU A 1 88 ? 21.417 9.982 -22.916 1.00 48.19 88 LEU A N 1
ATOM 686 C CA . LEU A 1 88 ? 20.676 11.199 -22.573 1.00 48.19 88 LEU A CA 1
ATOM 687 C C . LEU A 1 88 ? 21.421 12.042 -21.517 1.00 48.19 88 LEU A C 1
ATOM 689 O O . LEU A 1 88 ? 21.563 11.617 -20.364 1.00 48.19 88 LEU A O 1
ATOM 693 N N . PRO A 1 89 ? 21.872 13.268 -21.856 1.00 36.88 89 PRO A N 1
ATOM 694 C CA . PRO A 1 89 ? 22.538 14.142 -20.898 1.00 36.88 89 PRO A CA 1
ATOM 695 C C . PRO A 1 89 ? 21.543 14.600 -19.819 1.00 36.88 89 PRO A C 1
ATOM 697 O O . PRO A 1 89 ? 20.607 15.341 -20.107 1.00 36.88 89 PRO A O 1
ATOM 700 N N . GLY A 1 90 ? 21.758 14.168 -18.569 1.00 45.69 90 GLY A N 1
ATOM 701 C CA . GLY A 1 90 ? 21.036 14.664 -17.384 1.00 45.69 90 GLY A CA 1
ATOM 702 C C . GLY A 1 90 ? 20.159 13.657 -16.626 1.00 45.69 90 GLY A C 1
ATOM 703 O O . GLY A 1 90 ? 19.537 14.043 -15.639 1.00 45.69 90 GLY A O 1
ATOM 704 N N . PHE A 1 91 ? 20.117 12.372 -17.006 1.00 42.50 91 PHE A N 1
ATOM 705 C CA . PHE A 1 91 ? 19.258 11.380 -16.325 1.00 42.50 91 PHE A CA 1
ATOM 706 C C . PHE A 1 91 ? 19.628 11.146 -14.842 1.00 42.50 91 PHE A C 1
ATOM 708 O O . PHE A 1 91 ? 18.765 10.839 -14.021 1.00 42.50 91 PHE A O 1
ATOM 715 N N . ASN A 1 92 ? 20.893 11.381 -14.467 1.00 40.03 92 ASN A N 1
ATOM 716 C CA . ASN A 1 92 ? 21.350 11.289 -13.074 1.00 40.03 92 ASN A CA 1
ATOM 717 C C . ASN A 1 92 ? 20.855 12.432 -12.164 1.00 40.03 92 ASN A C 1
ATOM 719 O O . ASN A 1 92 ? 20.892 12.271 -10.947 1.00 40.03 92 ASN A O 1
ATOM 723 N N . ASP A 1 93 ? 20.369 13.555 -12.707 1.00 38.41 93 ASP A N 1
ATOM 724 C CA . ASP A 1 93 ? 19.923 14.702 -11.896 1.00 38.41 93 ASP A CA 1
ATOM 725 C C . ASP A 1 93 ? 18.442 14.623 -11.479 1.00 38.41 93 ASP A C 1
ATOM 727 O O . ASP A 1 93 ? 18.025 15.298 -10.539 1.00 38.41 93 ASP A O 1
ATOM 731 N N . VAL A 1 94 ? 17.628 13.773 -12.118 1.00 45.00 94 VAL A N 1
ATOM 732 C CA . VAL A 1 94 ? 16.174 13.719 -11.851 1.00 45.00 94 VAL A CA 1
ATOM 733 C C . VAL A 1 94 ? 15.835 12.901 -10.598 1.00 45.00 94 VAL A C 1
ATOM 735 O O . VAL A 1 94 ? 14.869 13.204 -9.903 1.00 45.00 94 VAL A O 1
ATOM 738 N N . PHE A 1 95 ? 16.650 11.900 -10.251 1.00 42.19 95 PHE A N 1
ATOM 739 C CA . PHE A 1 95 ? 16.447 11.065 -9.055 1.00 42.19 95 PHE A CA 1
ATOM 740 C C . PHE A 1 95 ? 17.342 11.458 -7.866 1.00 42.19 95 PHE A C 1
ATOM 742 O O . PHE A 1 95 ? 17.236 10.867 -6.792 1.00 42.19 95 PHE A O 1
ATOM 749 N N . GLY A 1 96 ? 18.220 12.451 -8.050 1.00 35.22 96 GLY A N 1
ATOM 750 C CA . GLY A 1 96 ? 19.309 12.794 -7.133 1.00 35.22 96 GLY A CA 1
ATOM 751 C C . GLY A 1 96 ? 19.077 13.998 -6.220 1.00 35.22 96 GLY A C 1
ATOM 752 O O . GLY A 1 96 ? 20.044 14.488 -5.641 1.00 35.22 96 GLY A O 1
ATOM 753 N N . ARG A 1 97 ? 17.844 14.499 -6.062 1.00 34.75 97 ARG A N 1
ATOM 754 C CA . ARG A 1 97 ? 17.580 15.627 -5.156 1.00 34.75 97 ARG A CA 1
ATOM 755 C C . ARG A 1 97 ? 16.432 15.340 -4.196 1.00 34.75 97 ARG A C 1
ATOM 757 O O . ARG A 1 97 ? 15.280 15.693 -4.424 1.00 34.75 97 ARG A O 1
ATOM 764 N N . ALA A 1 98 ? 16.783 14.702 -3.083 1.00 48.34 98 ALA A N 1
ATOM 765 C CA . ALA A 1 98 ? 16.073 14.937 -1.839 1.00 48.34 98 ALA A CA 1
ATOM 766 C C . ALA A 1 98 ? 16.288 16.410 -1.464 1.00 48.34 98 ALA A C 1
ATOM 768 O O . ALA A 1 98 ? 17.432 16.804 -1.284 1.00 48.34 98 ALA A O 1
ATOM 769 N N . GLU A 1 99 ? 15.220 17.208 -1.428 1.00 40.62 99 GLU A N 1
ATOM 770 C CA . GLU A 1 99 ? 14.932 18.186 -0.368 1.00 40.62 99 GLU A CA 1
ATOM 771 C C . GLU A 1 99 ? 13.678 19.018 -0.698 1.00 40.62 99 GLU A C 1
ATOM 773 O O . GLU A 1 99 ? 13.610 19.720 -1.703 1.00 40.62 99 GLU A O 1
ATOM 778 N N . THR A 1 100 ? 12.706 18.912 0.215 1.00 43.62 100 THR A N 1
ATOM 779 C CA . THR A 1 100 ? 11.809 19.973 0.709 1.00 43.62 100 THR A CA 1
ATOM 780 C C . THR A 1 100 ? 11.051 20.843 -0.301 1.00 43.62 100 THR A C 1
ATOM 782 O O . THR A 1 100 ? 11.568 21.848 -0.780 1.00 43.62 100 THR A O 1
ATOM 785 N N . ALA A 1 101 ? 9.754 20.571 -0.453 1.00 35.34 101 ALA A N 1
ATOM 786 C CA . ALA A 1 101 ? 8.738 21.615 -0.566 1.00 35.34 101 ALA A CA 1
ATOM 787 C C . ALA A 1 101 ? 7.392 21.062 -0.075 1.00 35.34 101 ALA A C 1
ATOM 789 O O . ALA A 1 101 ? 7.006 19.947 -0.419 1.00 35.34 101 ALA A O 1
ATOM 790 N N . GLU A 1 102 ? 6.748 21.829 0.800 1.00 48.97 102 GLU A N 1
ATOM 791 C CA . GLU A 1 102 ? 5.380 21.644 1.277 1.00 48.97 102 GLU A CA 1
ATOM 792 C C . GLU A 1 102 ? 4.403 21.442 0.117 1.00 48.97 102 GLU A C 1
ATOM 794 O O . GLU A 1 102 ? 4.467 22.191 -0.848 1.00 48.97 102 GLU A O 1
ATOM 799 N N . GLU A 1 103 ? 3.440 20.530 0.270 1.00 38.28 103 GLU A N 1
ATOM 800 C CA . GLU A 1 103 ? 2.078 20.767 -0.214 1.00 38.28 103 GLU A CA 1
ATOM 801 C C . GLU A 1 103 ? 1.083 19.866 0.535 1.00 38.28 103 GLU A C 1
ATOM 803 O O . GLU A 1 103 ? 1.138 18.635 0.512 1.00 38.28 103 GLU A O 1
ATOM 808 N N . ASN A 1 104 ? 0.206 20.534 1.287 1.00 43.28 104 ASN A N 1
ATOM 809 C CA . ASN A 1 104 ? -0.950 19.976 1.974 1.00 43.28 104 ASN A CA 1
ATOM 810 C C . ASN A 1 104 ? -1.995 19.535 0.944 1.00 43.28 104 ASN A C 1
ATOM 812 O O . ASN A 1 104 ? -2.945 20.270 0.682 1.00 43.28 104 ASN A O 1
ATOM 816 N N . GLU A 1 105 ? -1.867 18.333 0.394 1.00 39.56 105 GLU A N 1
ATOM 817 C CA . GLU A 1 105 ? -2.941 17.737 -0.400 1.00 39.56 105 GLU A CA 1
ATOM 818 C C . GLU A 1 105 ? -3.473 16.485 0.295 1.00 39.56 105 GLU A C 1
ATOM 820 O O . GLU A 1 105 ? -2.859 15.418 0.335 1.00 39.56 105 GLU A O 1
ATOM 825 N N . CYS A 1 106 ? -4.647 16.657 0.904 1.00 40.62 106 CYS A N 1
ATOM 826 C CA . CYS A 1 106 ? -5.495 15.575 1.370 1.00 40.62 106 CYS A CA 1
ATOM 827 C C . CYS A 1 106 ? -5.994 14.804 0.140 1.00 40.62 106 CYS A C 1
ATOM 829 O O . CYS A 1 106 ? -7.015 15.152 -0.447 1.00 40.62 106 CYS A O 1
ATOM 831 N N . PHE A 1 107 ? -5.251 13.780 -0.274 1.00 39.94 107 PHE A N 1
ATOM 832 C CA . PHE A 1 107 ? -5.680 12.879 -1.338 1.00 39.94 107 PHE A CA 1
ATOM 833 C C . PHE A 1 107 ? -6.783 11.959 -0.809 1.00 39.94 107 PHE A C 1
ATOM 835 O O . PHE A 1 107 ? -6.541 11.065 0.002 1.00 39.94 107 PHE A O 1
ATOM 842 N N . THR A 1 108 ? -8.016 12.170 -1.268 1.00 44.44 108 THR A N 1
ATOM 843 C CA . THR A 1 108 ? -9.104 11.209 -1.063 1.00 44.44 108 THR A CA 1
ATOM 844 C C . THR A 1 108 ? -8.989 10.077 -2.081 1.00 44.44 108 THR A C 1
ATOM 846 O O . THR A 1 108 ? -8.918 10.331 -3.279 1.00 44.44 108 THR A O 1
ATOM 849 N N . LEU A 1 109 ? -9.049 8.825 -1.615 1.00 50.62 109 LEU A N 1
ATOM 850 C CA . LEU A 1 109 ? -8.916 7.573 -2.389 1.00 50.62 109 LEU A CA 1
ATOM 851 C C . LEU A 1 109 ? -9.946 7.362 -3.529 1.00 50.62 109 LEU A C 1
ATOM 853 O O . LEU A 1 109 ? -9.969 6.306 -4.152 1.00 50.62 109 LEU A O 1
ATOM 857 N N . GLN A 1 110 ? -10.801 8.342 -3.834 1.00 46.62 110 GLN A N 1
ATOM 858 C CA . GLN A 1 110 ? -11.816 8.237 -4.889 1.00 46.62 110 GLN A CA 1
ATOM 859 C C . GLN A 1 110 ? -11.278 8.461 -6.313 1.00 46.62 110 GLN A C 1
ATOM 861 O O . GLN A 1 110 ? -11.984 8.144 -7.268 1.00 46.62 110 GLN A O 1
ATOM 866 N N . GLU A 1 111 ? -10.052 8.957 -6.492 1.00 46.28 111 GLU A N 1
ATOM 867 C CA . GLU A 1 111 ? -9.543 9.324 -7.826 1.00 46.28 111 GLU A CA 1
ATOM 868 C C . GLU A 1 111 ? -8.891 8.172 -8.612 1.00 46.28 111 GLU A C 1
ATOM 870 O O . GLU A 1 111 ? -8.609 8.321 -9.796 1.00 46.28 111 GLU A O 1
ATOM 875 N N . ILE A 1 112 ? -8.720 6.986 -8.018 1.00 50.16 112 ILE A N 1
ATOM 876 C CA . ILE A 1 112 ? -8.067 5.840 -8.690 1.00 50.16 112 ILE A CA 1
ATOM 877 C C . ILE A 1 112 ? -9.055 5.058 -9.596 1.00 50.16 112 ILE A C 1
ATOM 879 O O . ILE A 1 112 ? -8.670 4.161 -10.338 1.00 50.16 112 ILE A O 1
ATOM 883 N N . SER A 1 113 ? -10.348 5.400 -9.603 1.00 44.03 113 SER A N 1
ATOM 884 C CA . SER A 1 113 ? -11.399 4.522 -10.148 1.00 44.03 113 SER A CA 1
ATOM 885 C C . SER A 1 113 ? -11.818 4.748 -11.617 1.00 44.03 113 SER A C 1
ATOM 887 O O . SER A 1 113 ? -12.883 4.257 -11.992 1.00 44.03 113 SER A O 1
ATOM 889 N N . THR A 1 114 ? -11.078 5.465 -12.476 1.00 42.12 114 THR A N 1
ATOM 890 C CA . THR A 1 114 ? -11.617 5.803 -13.826 1.00 42.12 114 THR A CA 1
ATOM 891 C C . THR A 1 114 ? -10.769 5.517 -15.068 1.00 42.12 114 THR A C 1
ATOM 893 O O . THR A 1 114 ? -11.204 5.888 -16.151 1.00 42.12 114 THR A O 1
ATOM 896 N N . THR A 1 115 ? -9.653 4.784 -15.014 1.00 44.72 115 THR A N 1
ATOM 897 C CA . THR A 1 115 ? -8.883 4.492 -16.251 1.00 44.72 115 THR A CA 1
ATOM 898 C C . THR A 1 115 ? -8.921 3.051 -16.763 1.00 44.72 115 THR A C 1
ATOM 900 O O . THR A 1 115 ? -8.222 2.746 -17.724 1.00 44.72 115 THR A O 1
ATOM 903 N N . CYS A 1 116 ? -9.784 2.176 -16.235 1.00 43.97 116 CYS A N 1
ATOM 904 C CA . CYS A 1 116 ? -9.857 0.776 -16.685 1.00 43.97 116 CYS A CA 1
ATOM 905 C C . CYS A 1 116 ? -11.237 0.315 -17.184 1.00 43.97 116 CYS A C 1
ATOM 907 O O . CYS A 1 116 ? -11.634 -0.792 -16.851 1.00 43.97 116 CYS A O 1
ATOM 909 N N . ILE A 1 117 ? -11.973 1.104 -17.975 1.00 50.19 117 ILE A N 1
ATOM 910 C CA . ILE A 1 117 ? -13.073 0.608 -18.838 1.00 50.19 117 ILE A CA 1
ATOM 911 C C . ILE A 1 117 ? -13.140 1.562 -20.044 1.00 50.19 117 ILE A C 1
ATOM 913 O O . ILE A 1 117 ? -13.323 2.755 -19.849 1.00 50.19 117 ILE A O 1
ATOM 917 N N . ASP A 1 118 ? -12.661 1.174 -21.226 1.00 38.81 118 ASP A N 1
ATOM 918 C CA . ASP A 1 118 ? -13.427 0.740 -22.412 1.00 38.81 118 ASP A CA 1
ATOM 919 C C . ASP A 1 118 ? -12.369 0.565 -23.539 1.00 38.81 118 ASP A C 1
ATOM 921 O O . ASP A 1 118 ? -11.430 1.350 -23.601 1.00 38.81 118 ASP A O 1
ATOM 925 N N . HIS A 1 119 ? -12.364 -0.353 -24.506 1.00 38.97 119 HIS A N 1
ATOM 926 C CA . HIS A 1 119 ? -13.225 -1.452 -24.911 1.00 38.97 119 HIS A CA 1
ATOM 927 C C . HIS A 1 119 ? -12.399 -2.270 -25.936 1.00 38.97 119 HIS A C 1
ATOM 929 O O . HIS A 1 119 ? -11.888 -1.716 -26.910 1.00 38.97 119 HIS A O 1
ATOM 935 N N . LYS A 1 120 ? -12.282 -3.591 -25.756 1.00 43.28 120 LYS A N 1
ATOM 936 C CA . LYS A 1 120 ? -12.150 -4.518 -26.891 1.00 43.28 120 LYS A CA 1
ATOM 937 C C . LYS A 1 120 ? -13.561 -4.744 -27.415 1.00 43.28 120 LYS A C 1
ATOM 939 O O . LYS A 1 120 ? -14.406 -5.133 -26.615 1.00 43.28 120 LYS A O 1
ATOM 944 N N . ASN A 1 121 ? -13.783 -4.508 -28.706 1.00 42.69 121 ASN A N 1
ATOM 945 C CA . ASN A 1 121 ? -14.657 -5.264 -29.615 1.00 42.69 121 ASN A CA 1
ATOM 946 C C . ASN A 1 121 ? -14.944 -4.391 -30.842 1.00 42.69 121 ASN A C 1
ATOM 948 O O . ASN A 1 121 ? -15.804 -3.520 -30.766 1.00 42.69 121 ASN A O 1
ATOM 952 N N . GLU A 1 122 ? -14.218 -4.609 -31.939 1.00 42.16 122 GLU A N 1
ATOM 953 C CA . GLU A 1 122 ? -14.778 -5.192 -33.172 1.00 42.16 122 GLU A CA 1
ATOM 954 C C . GLU A 1 122 ? -13.645 -5.672 -34.090 1.00 42.16 122 GLU A C 1
ATOM 956 O O . GLU A 1 122 ? -12.614 -4.966 -34.179 1.00 42.16 122 GLU A O 1
#

Sequence (122 aa):
MLPAPALHSKEREQSDMADLEILGSISFDLEINKDEAIKNSFISLVEKLGTKDFLEEYGALYKKILAVQKRKETDEIFSLAGIDASELPGFNDVFGRAETAEENECFTLQEISTTCIDHKNE

Organism: NCBI:txid1805483

pLDDT: mean 70.85, std 21.63, range [34.75, 94.56]

Radius of gyration: 18.08 Å; chains: 1; bounding box: 43×31×50 Å

Foldseek 3Di:
DPDQDAAPDPVQLVVLVVLLVVLVVLCVVLVVCPPPVLVVLSVVLNVQGSHPVNVVSSVVSVVVSVVSVVVVVVVVVCVVVVHDPVPDPPPVPPVPDDDDDDDPDPDDPPPVPPDPDDDDDD

Secondary structure (DSSP, 8-state):
-PPPPPTT-HHHHHHHHHHHHHHHHHHHHTT-TT-HHHHHHHHHHHHTTTSSHHHHHHHHHHHHHHHHHHHHHHHHHHHHHT--GGGSTTHHHHSS------------GGGGSSSS------